Protein AF-A0ABD1A7A5-F1 (afdb_monomer_lite)

Foldseek 3Di:
DPDLLDLVVLLVVLVVCVVVVVLVVSLVSLVVSCPDPSNVPVPSSLVSNLVSCVVVLVLVVSVVSLVSVVVVDVDVVSLVVNLVCLQPNDPPVPDDPVSNVVSNVVSVVSVVVNVVVVVVVVVVVVVVVVD

InterPro domains:
  IPR003107 HAT (Half-A-TPR) repeat [SM00386] (21-55)
  IPR003107 HAT (Half-A-TPR) repeat [SM00386] (57-88)
  IPR011990 Tetratricopeptide-like helical domain superfamily [G3DSA:1.25.40.10] (2-129)
  IPR011990 Tetratricopeptide-like helical domain superfamily [SSF48452] (4-124)
  IPR045075 Pre-mRNA-splicing factor Syf1-like [PTHR11246] (3-115)
  IPR059164 PRP39, C-terminal HAT repeat [PF23241] (45-120)

Structure (mmCIF, N/CA/C/O backbone):
data_AF-A0ABD1A7A5-F1
#
_entry.id   AF-A0ABD1A7A5-F1
#
loop_
_atom_site.group_PDB
_atom_site.id
_atom_site.type_symbol
_atom_site.label_atom_id
_atom_site.label_alt_id
_atom_site.label_comp_id
_atom_site.label_asym_id
_atom_site.label_entity_id
_atom_site.label_seq_id
_atom_site.pdbx_PDB_ins_code
_atom_site.Cartn_x
_atom_site.Cartn_y
_atom_site.Cartn_z
_atom_site.occupancy
_atom_site.B_iso_or_equiv
_atom_site.auth_seq_id
_atom_site.auth_comp_id
_atom_site.auth_asym_id
_atom_site.auth_atom_id
_atom_site.pdbx_PDB_model_num
ATOM 1 N N . MET A 1 1 ? 14.737 19.365 -18.133 1.00 42.44 1 MET A N 1
ATOM 2 C CA . MET A 1 1 ? 14.570 18.027 -18.731 1.00 42.44 1 MET A CA 1
ATOM 3 C C . MET A 1 1 ? 13.866 17.193 -17.676 1.00 42.44 1 MET A C 1
ATOM 5 O O . MET A 1 1 ? 14.416 17.049 -16.593 1.00 42.44 1 MET A O 1
ATOM 9 N N . VAL A 1 2 ? 12.600 16.829 -17.894 1.00 51.66 2 VAL A N 1
ATOM 10 C CA . VAL A 1 2 ? 11.854 15.996 -16.938 1.00 51.66 2 VAL A CA 1
ATOM 11 C C . VAL A 1 2 ? 12.385 14.581 -17.124 1.00 51.66 2 VAL A C 1
ATOM 13 O O . VAL A 1 2 ? 12.182 14.016 -18.190 1.00 51.66 2 VAL A O 1
ATOM 16 N N . SER A 1 3 ? 13.140 14.080 -16.150 1.00 67.25 3 SER A N 1
ATOM 17 C CA . SER A 1 3 ? 13.682 12.717 -16.127 1.00 67.25 3 SER A CA 1
ATOM 18 C C . SER A 1 3 ? 12.635 11.783 -15.518 1.00 67.25 3 SER A C 1
ATOM 20 O O . SER A 1 3 ? 12.455 11.825 -14.295 1.00 67.25 3 SER A O 1
ATOM 22 N N . PRO A 1 4 ? 11.922 10.969 -16.319 1.00 64.00 4 PRO A N 1
ATOM 23 C CA . PRO A 1 4 ? 10.867 10.087 -15.821 1.00 64.00 4 PRO A CA 1
ATOM 24 C C . PRO A 1 4 ? 11.404 9.006 -14.878 1.00 64.00 4 PRO A C 1
ATOM 26 O O . PRO A 1 4 ? 10.639 8.460 -14.096 1.00 64.00 4 PRO A O 1
ATOM 29 N N . GLU A 1 5 ? 12.711 8.732 -14.901 1.00 67.56 5 GLU A N 1
ATOM 30 C CA . GLU A 1 5 ? 13.406 7.831 -13.976 1.00 67.56 5 GLU A CA 1
ATOM 31 C C . GLU A 1 5 ? 13.596 8.372 -12.544 1.00 67.56 5 GLU A C 1
ATOM 33 O O . GLU A 1 5 ? 14.092 7.659 -11.671 1.00 67.56 5 GLU A O 1
ATOM 38 N N . ASN A 1 6 ? 13.238 9.628 -12.259 1.00 76.31 6 ASN A N 1
ATOM 39 C CA . ASN A 1 6 ? 13.486 10.206 -10.940 1.00 76.31 6 ASN A CA 1
ATOM 40 C C . ASN A 1 6 ? 12.358 9.888 -9.941 1.00 76.31 6 ASN A C 1
ATOM 42 O O . ASN A 1 6 ? 11.373 10.622 -9.851 1.00 76.31 6 ASN A O 1
ATOM 46 N N . CYS A 1 7 ? 12.556 8.845 -9.125 1.00 72.00 7 CYS A N 1
ATOM 47 C CA . CYS A 1 7 ? 11.660 8.451 -8.025 1.00 72.00 7 CYS A CA 1
ATOM 48 C C . CYS A 1 7 ? 11.249 9.642 -7.139 1.00 72.00 7 CYS A C 1
ATOM 50 O O . CYS A 1 7 ? 10.089 9.780 -6.763 1.00 72.00 7 CYS A O 1
ATOM 52 N N . TYR A 1 8 ? 12.203 10.525 -6.826 1.00 75.88 8 TYR A N 1
ATOM 53 C CA . TYR A 1 8 ? 11.981 11.664 -5.939 1.00 75.88 8 TYR A CA 1
ATOM 54 C C . TYR A 1 8 ? 11.031 12.699 -6.552 1.00 75.88 8 TYR A C 1
ATOM 56 O O . TYR A 1 8 ? 10.227 13.294 -5.838 1.00 75.88 8 TYR A O 1
ATOM 64 N N . ALA A 1 9 ? 11.086 12.897 -7.873 1.00 80.75 9 ALA A N 1
ATOM 65 C CA . ALA A 1 9 ? 10.190 13.818 -8.564 1.00 80.75 9 ALA A CA 1
ATOM 66 C C . ALA A 1 9 ? 8.737 13.318 -8.532 1.00 80.75 9 ALA A C 1
ATOM 68 O O . ALA A 1 9 ? 7.835 14.103 -8.249 1.00 80.75 9 ALA A O 1
ATOM 69 N N . TRP A 1 10 ? 8.524 12.015 -8.740 1.00 82.00 10 TRP A N 1
ATOM 70 C CA . TRP A 1 10 ? 7.201 11.390 -8.639 1.00 82.00 10 TRP A CA 1
ATOM 71 C C . TRP A 1 10 ? 6.626 11.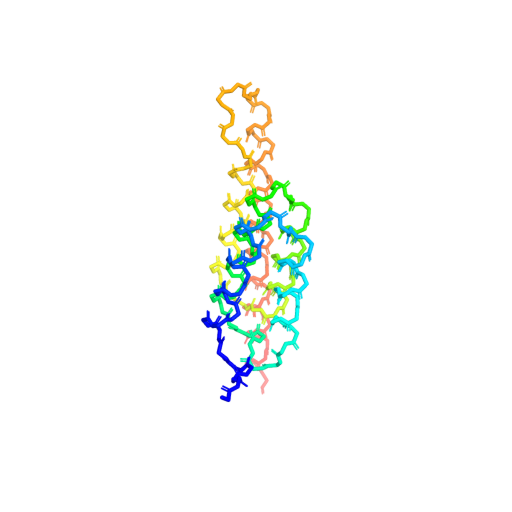484 -7.228 1.00 82.00 10 TRP A C 1
ATOM 73 O O . TRP A 1 10 ? 5.492 11.931 -7.070 1.00 82.00 10 TRP A O 1
ATOM 83 N N . SER A 1 11 ? 7.421 11.162 -6.200 1.00 77.44 11 SER A N 1
ATOM 84 C CA . SER A 1 11 ? 6.993 11.309 -4.803 1.00 77.44 11 SER A CA 1
ATOM 85 C C . SER A 1 11 ? 6.613 12.755 -4.475 1.00 77.44 11 SER A C 1
ATOM 87 O O . SER A 1 11 ? 5.557 12.993 -3.899 1.00 77.44 11 SER A O 1
ATOM 89 N N . LYS A 1 12 ? 7.419 13.742 -4.897 1.00 81.88 12 LYS A N 1
ATOM 90 C CA . LYS A 1 12 ? 7.108 15.162 -4.667 1.00 81.88 12 LYS A CA 1
ATOM 91 C C . LYS A 1 12 ? 5.871 15.639 -5.416 1.00 81.88 12 LYS A C 1
ATOM 93 O O . LYS A 1 12 ? 5.146 16.481 -4.893 1.00 81.88 12 LYS A O 1
ATOM 98 N N . PHE A 1 13 ? 5.626 15.116 -6.612 1.00 79.94 13 PHE A N 1
ATOM 99 C CA . PHE A 1 13 ? 4.439 15.474 -7.375 1.00 79.94 13 PHE A CA 1
ATOM 100 C C . PHE A 1 13 ? 3.168 14.894 -6.744 1.00 79.94 13 PHE A C 1
ATOM 102 O O . PHE A 1 13 ? 2.176 15.604 -6.596 1.00 79.94 13 PHE A O 1
ATOM 109 N N . ALA A 1 14 ? 3.232 13.648 -6.274 1.00 79.06 14 ALA A N 1
ATOM 110 C CA . ALA A 1 14 ? 2.140 13.043 -5.527 1.00 79.06 14 ALA A CA 1
ATOM 111 C C . ALA A 1 14 ? 1.887 13.756 -4.185 1.00 79.06 14 ALA A C 1
ATOM 113 O O . ALA A 1 14 ? 0.738 14.030 -3.855 1.00 79.06 14 ALA A O 1
ATOM 114 N N . ASP A 1 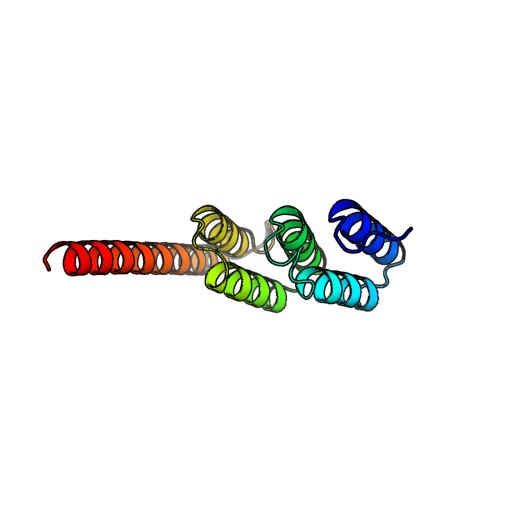15 ? 2.935 14.131 -3.440 1.00 79.00 15 ASP A N 1
ATOM 115 C CA . ASP A 1 15 ? 2.809 14.921 -2.204 1.00 79.00 15 ASP A CA 1
ATOM 116 C C . ASP A 1 15 ? 2.141 16.283 -2.446 1.00 79.00 15 ASP A C 1
ATOM 118 O O . ASP A 1 15 ? 1.342 16.745 -1.629 1.00 79.00 15 ASP A O 1
ATOM 122 N N . PHE A 1 16 ? 2.444 16.925 -3.576 1.00 81.12 16 PHE A N 1
ATOM 123 C CA . PHE A 1 16 ? 1.818 18.187 -3.955 1.00 81.12 16 PHE A CA 1
ATOM 124 C C . PHE A 1 16 ? 0.318 18.017 -4.226 1.00 81.12 16 PHE A C 1
ATOM 126 O O . PHE A 1 16 ? -0.486 18.745 -3.653 1.00 81.12 16 PHE A O 1
ATOM 133 N N . GLU A 1 17 ? -0.081 17.027 -5.021 1.00 80.94 17 GLU A N 1
ATOM 134 C CA . GLU A 1 17 ? -1.502 16.780 -5.324 1.00 80.94 17 GLU A CA 1
ATOM 135 C C . GLU A 1 17 ? -2.269 16.307 -4.072 1.00 80.94 17 GLU A C 1
ATOM 137 O O . GLU A 1 17 ? -3.404 16.725 -3.842 1.00 80.94 17 GLU A O 1
ATOM 142 N N . LYS A 1 18 ? -1.610 15.565 -3.167 1.00 78.25 18 LYS A N 1
ATOM 143 C CA . LYS A 1 18 ? -2.129 15.273 -1.818 1.00 78.25 18 LYS A CA 1
ATOM 144 C C . LYS A 1 18 ? -2.407 16.545 -1.016 1.00 78.25 18 LYS A C 1
ATOM 146 O O . LYS A 1 18 ? -3.441 16.629 -0.361 1.00 78.25 18 LYS A O 1
ATOM 151 N N . SER A 1 19 ? -1.516 17.539 -1.069 1.00 81.56 19 SER A N 1
ATOM 152 C CA . SER A 1 19 ? -1.715 18.821 -0.371 1.00 81.56 19 SER A CA 1
ATOM 153 C C . SER A 1 19 ? -2.893 19.637 -0.919 1.00 81.56 19 SER A C 1
ATOM 155 O O . SER A 1 19 ? -3.440 20.474 -0.206 1.00 81.56 19 SER A O 1
ATOM 157 N N . LEU A 1 20 ? -3.311 19.355 -2.157 1.00 83.81 20 LEU A N 1
ATOM 158 C CA . LEU A 1 20 ? -4.487 19.945 -2.796 1.00 83.81 20 LEU A CA 1
ATOM 159 C C . LEU A 1 20 ? -5.778 19.149 -2.537 1.00 83.81 20 LEU A C 1
ATOM 161 O O . LEU A 1 20 ? -6.821 19.525 -3.057 1.00 83.81 20 LEU A O 1
ATOM 165 N N . ALA A 1 21 ? -5.717 18.072 -1.743 1.00 79.19 21 ALA A N 1
ATOM 166 C CA . ALA A 1 21 ? -6.811 17.121 -1.513 1.00 79.19 21 ALA A CA 1
ATOM 167 C C . ALA A 1 21 ? -7.327 16.419 -2.791 1.00 79.19 21 ALA A C 1
ATOM 169 O O . ALA A 1 21 ? -8.400 15.818 -2.791 1.00 79.19 21 ALA A O 1
ATOM 170 N N . GLU A 1 22 ? -6.533 16.424 -3.863 1.00 84.75 22 GLU A N 1
ATOM 171 C CA . GLU A 1 22 ? -6.848 15.790 -5.144 1.00 84.75 22 GLU A CA 1
ATO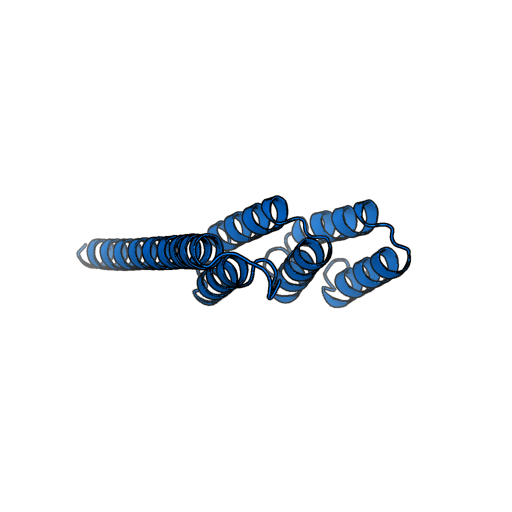M 172 C C . GLU A 1 22 ? -6.390 14.323 -5.146 1.00 84.75 22 GLU A C 1
ATOM 174 O O . GLU A 1 22 ? -5.405 13.922 -5.775 1.00 84.75 22 GLU A O 1
ATOM 179 N N . THR A 1 23 ? -7.105 13.495 -4.387 1.00 84.06 23 THR A N 1
ATOM 180 C CA . THR A 1 23 ? -6.731 12.097 -4.114 1.00 84.06 23 THR A CA 1
ATOM 181 C C . THR A 1 23 ? -6.693 11.234 -5.374 1.00 84.06 23 THR A C 1
ATOM 183 O O . THR A 1 23 ? -5.776 10.434 -5.551 1.00 84.06 23 THR A O 1
ATOM 186 N N . GLU A 1 24 ? -7.641 11.418 -6.295 1.00 85.38 24 GLU A N 1
ATOM 187 C CA . GLU A 1 24 ? -7.686 10.680 -7.562 1.00 85.38 24 GLU A CA 1
ATOM 188 C C . GLU A 1 24 ? -6.498 11.010 -8.469 1.00 85.38 24 GLU A C 1
ATOM 190 O O . GLU A 1 24 ? -5.919 10.112 -9.087 1.00 85.38 24 GLU A O 1
ATOM 195 N N . ARG A 1 25 ? -6.087 12.282 -8.506 1.00 84.69 25 ARG A N 1
ATOM 196 C CA . ARG A 1 25 ? -4.923 12.722 -9.282 1.00 84.69 25 ARG A CA 1
ATOM 197 C C . ARG A 1 25 ? -3.633 12.183 -8.677 1.00 84.69 25 ARG A C 1
ATOM 199 O O . ARG A 1 25 ? -2.802 11.657 -9.414 1.00 84.69 25 ARG A O 1
ATOM 206 N N . ALA A 1 26 ? -3.498 12.218 -7.349 1.00 86.00 26 ALA A N 1
ATOM 207 C CA . ALA A 1 26 ? -2.368 11.605 -6.654 1.00 86.00 26 ALA A CA 1
ATOM 208 C C . ALA A 1 26 ? -2.254 10.096 -6.957 1.00 86.00 26 ALA A C 1
ATOM 210 O O . ALA A 1 26 ? -1.162 9.620 -7.272 1.00 86.00 26 ALA A O 1
ATOM 211 N N . ARG A 1 27 ? -3.374 9.352 -6.964 1.00 88.31 27 ARG A N 1
ATOM 212 C CA . ARG A 1 27 ? -3.392 7.930 -7.370 1.00 88.31 27 ARG A CA 1
ATOM 213 C C . ARG A 1 27 ? -2.938 7.732 -8.807 1.00 88.31 27 ARG A C 1
ATOM 215 O O . ARG A 1 27 ? -2.102 6.872 -9.063 1.00 88.31 27 ARG A O 1
ATOM 222 N N . ALA A 1 28 ? -3.460 8.528 -9.739 1.00 88.19 28 ALA A N 1
ATOM 223 C CA . ALA A 1 28 ? -3.078 8.430 -11.144 1.00 88.19 28 ALA A CA 1
ATOM 224 C C . ALA A 1 28 ? -1.569 8.655 -11.341 1.00 88.19 28 ALA A C 1
ATOM 226 O O . ALA A 1 28 ? -0.945 7.975 -12.153 1.00 88.19 28 ALA A O 1
ATOM 227 N N . ILE A 1 29 ? -0.970 9.563 -10.565 1.00 86.38 29 ILE A N 1
ATOM 228 C CA . ILE A 1 29 ? 0.474 9.826 -10.574 1.00 86.38 29 ILE A CA 1
ATOM 229 C C . ILE A 1 29 ? 1.257 8.625 -10.037 1.00 86.38 29 ILE A C 1
ATOM 231 O O . ILE A 1 29 ? 2.248 8.237 -10.655 1.00 86.38 29 ILE A O 1
ATOM 235 N N . PHE A 1 30 ? 0.819 8.011 -8.933 1.00 86.38 30 PHE A N 1
ATOM 236 C CA . PHE A 1 30 ? 1.461 6.808 -8.399 1.00 86.38 30 PHE A CA 1
ATOM 237 C C . PHE A 1 30 ? 1.359 5.616 -9.355 1.00 86.38 30 PHE A C 1
ATOM 239 O O . PHE A 1 30 ? 2.379 4.987 -9.631 1.00 86.38 30 PHE A O 1
ATOM 246 N N . GLU A 1 31 ? 0.177 5.345 -9.915 1.00 86.56 31 GLU A N 1
ATOM 247 C CA . GLU A 1 31 ? -0.030 4.279 -10.907 1.00 86.56 31 GLU A CA 1
ATOM 248 C C . GLU A 1 31 ? 0.823 4.506 -12.163 1.00 86.56 31 GLU A C 1
ATOM 250 O O . GLU A 1 31 ? 1.482 3.588 -12.659 1.00 86.56 31 GLU A O 1
ATOM 255 N N . LEU A 1 32 ? 0.897 5.751 -12.647 1.00 85.81 32 LEU A N 1
ATOM 256 C CA . LEU A 1 32 ? 1.766 6.097 -13.767 1.00 85.81 32 LEU A CA 1
ATOM 257 C C . LEU A 1 32 ? 3.240 5.864 -13.421 1.00 85.81 32 LEU A C 1
ATOM 259 O O . LEU A 1 32 ? 3.975 5.322 -14.246 1.00 85.81 32 LEU A O 1
ATOM 263 N N . ALA A 1 33 ? 3.663 6.217 -12.209 1.00 83.62 33 ALA A N 1
ATOM 264 C CA . ALA A 1 33 ? 5.036 6.043 -11.763 1.00 83.62 33 ALA A CA 1
ATOM 265 C C . ALA A 1 33 ? 5.425 4.555 -11.648 1.00 83.62 33 ALA A C 1
ATOM 267 O O . ALA A 1 33 ? 6.476 4.175 -12.159 1.00 83.62 33 ALA A O 1
ATOM 268 N N . ILE A 1 34 ? 4.572 3.691 -11.076 1.00 82.69 34 ILE A N 1
ATOM 269 C CA . ILE A 1 34 ? 4.841 2.238 -10.975 1.00 82.69 34 ILE A CA 1
ATOM 270 C C . ILE A 1 34 ? 4.685 1.500 -12.313 1.00 82.69 34 ILE A C 1
ATOM 272 O O . ILE A 1 34 ? 5.173 0.380 -12.467 1.00 82.69 34 ILE A O 1
ATOM 276 N N . SER A 1 35 ? 4.001 2.105 -13.291 1.00 82.69 35 SER A N 1
ATOM 277 C CA . SER A 1 35 ? 3.928 1.576 -14.658 1.00 82.69 35 SER A CA 1
ATOM 278 C C . SER A 1 35 ? 5.228 1.779 -15.446 1.00 82.69 35 SER A C 1
ATOM 280 O O . SER A 1 35 ? 5.433 1.112 -16.461 1.00 82.69 35 SER A O 1
ATOM 282 N N . GLN A 1 36 ? 6.115 2.680 -14.999 1.00 80.50 36 GLN A N 1
ATOM 283 C CA . GLN A 1 36 ? 7.398 2.907 -15.658 1.00 80.50 36 GLN A CA 1
ATOM 284 C C . GLN A 1 36 ? 8.355 1.737 -15.374 1.00 80.50 36 GLN A C 1
ATOM 286 O O . GLN A 1 36 ? 8.683 1.497 -14.212 1.00 80.50 36 GLN A O 1
ATOM 291 N N . PRO A 1 37 ? 8.900 1.053 -16.400 1.00 71.31 37 PRO A N 1
ATOM 292 C CA . PRO A 1 37 ? 9.788 -0.099 -16.203 1.00 71.31 37 PRO A CA 1
ATOM 293 C C . PRO A 1 37 ? 11.051 0.202 -15.380 1.00 71.31 37 PRO A C 1
ATOM 295 O O . PRO A 1 37 ? 11.578 -0.674 -14.705 1.00 71.31 37 PRO A O 1
ATOM 298 N N . SER A 1 38 ? 11.543 1.445 -15.421 1.00 66.38 38 SER A N 1
ATOM 299 C CA . SER A 1 38 ? 12.713 1.896 -14.653 1.00 66.38 38 SER A CA 1
ATOM 300 C C . SER A 1 38 ? 12.423 2.125 -13.166 1.00 66.38 38 SER A C 1
ATOM 302 O O . SER A 1 38 ? 13.354 2.156 -12.363 1.00 66.38 38 SER A O 1
ATOM 304 N N . LEU A 1 39 ? 11.150 2.284 -12.802 1.00 66.00 39 LEU A N 1
ATOM 305 C CA . LEU A 1 39 ? 10.675 2.560 -11.443 1.00 66.00 39 LEU A CA 1
ATOM 306 C C . LEU A 1 39 ? 9.853 1.418 -10.854 1.00 66.00 39 LEU A C 1
ATOM 308 O O . LEU A 1 39 ? 9.493 1.466 -9.681 1.00 66.00 39 LEU A O 1
ATOM 312 N N . ASP A 1 40 ? 9.602 0.382 -11.649 1.00 61.47 40 ASP A N 1
ATOM 313 C CA . ASP A 1 40 ? 8.849 -0.809 -11.277 1.00 61.47 40 ASP A CA 1
ATOM 314 C C . ASP A 1 40 ? 9.360 -1.428 -9.958 1.00 61.47 40 ASP A C 1
ATOM 316 O O . ASP A 1 40 ? 8.584 -1.815 -9.087 1.00 61.47 40 ASP A O 1
ATOM 320 N N . MET A 1 41 ? 10.678 -1.402 -9.740 1.00 64.88 41 MET A N 1
ATOM 321 C CA . MET A 1 41 ? 11.326 -1.938 -8.534 1.00 64.88 41 MET A CA 1
ATOM 322 C C . MET A 1 41 ? 11.735 -0.872 -7.507 1.00 64.88 41 MET A C 1
ATOM 324 O O . MET A 1 41 ? 12.504 -1.156 -6.586 1.00 64.88 41 MET A O 1
ATOM 328 N N . ALA A 1 42 ? 11.261 0.368 -7.640 1.00 75.62 42 ALA A N 1
ATOM 329 C CA . ALA A 1 42 ? 11.586 1.424 -6.690 1.00 75.62 42 ALA A CA 1
ATOM 330 C C . ALA A 1 42 ? 10.818 1.217 -5.372 1.00 75.62 42 ALA A C 1
ATOM 332 O O . ALA A 1 42 ? 9.686 1.676 -5.222 1.00 75.62 42 ALA A O 1
ATOM 333 N N . GLU A 1 43 ? 11.455 0.565 -4.390 1.00 76.06 43 GLU A N 1
ATOM 334 C CA . GLU A 1 43 ? 10.892 0.306 -3.047 1.00 76.06 43 GLU A CA 1
ATOM 335 C C . GLU A 1 43 ? 10.308 1.578 -2.411 1.00 76.06 43 GLU A C 1
ATOM 337 O O . GLU A 1 43 ? 9.242 1.545 -1.799 1.00 76.06 43 GLU A O 1
ATOM 342 N N . LEU A 1 44 ? 10.973 2.721 -2.611 1.00 78.94 44 LEU A N 1
ATOM 343 C CA . LEU A 1 44 ? 10.524 4.018 -2.106 1.00 78.94 44 LEU A CA 1
ATOM 344 C C . LEU A 1 44 ? 9.160 4.436 -2.669 1.00 78.94 44 LEU A C 1
ATOM 346 O O . LEU A 1 44 ? 8.338 4.958 -1.924 1.00 78.94 44 LEU A O 1
ATOM 350 N N . LEU A 1 45 ? 8.914 4.202 -3.959 1.00 83.50 45 LEU A N 1
ATOM 351 C CA . LEU A 1 45 ? 7.683 4.618 -4.625 1.00 83.50 45 LEU A CA 1
ATOM 352 C C . LEU A 1 45 ? 6.501 3.751 -4.185 1.00 83.50 45 LEU A C 1
ATOM 354 O O . LEU A 1 45 ? 5.454 4.282 -3.824 1.00 83.50 45 LEU A O 1
ATOM 358 N N . TRP A 1 46 ? 6.698 2.431 -4.145 1.00 86.69 46 TRP A N 1
ATOM 359 C CA . TRP A 1 46 ? 5.704 1.490 -3.630 1.00 86.69 46 TRP A CA 1
ATOM 360 C C . TRP A 1 46 ? 5.355 1.774 -2.177 1.00 86.69 46 TRP A C 1
ATOM 362 O O . TRP A 1 46 ? 4.178 1.823 -1.830 1.00 86.69 46 TRP A O 1
ATOM 372 N N . LYS A 1 47 ? 6.367 2.031 -1.342 1.00 86.06 47 LYS A N 1
ATOM 373 C CA . LYS A 1 47 ? 6.150 2.419 0.048 1.00 86.06 47 LYS A CA 1
ATOM 374 C C . LYS A 1 47 ? 5.335 3.709 0.145 1.00 86.06 47 LYS A C 1
ATOM 376 O O . LYS A 1 47 ? 4.334 3.726 0.847 1.00 86.06 47 LYS A O 1
ATOM 381 N N . SER A 1 48 ? 5.714 4.762 -0.584 1.00 86.75 48 SER A N 1
ATOM 382 C CA . SER A 1 48 ? 4.952 6.017 -0.593 1.00 86.75 48 SER A CA 1
ATOM 383 C C . SER A 1 48 ? 3.515 5.836 -1.079 1.00 86.75 48 SER A C 1
ATOM 385 O O . SER A 1 48 ? 2.626 6.525 -0.581 1.00 86.75 48 SER A O 1
ATOM 387 N N . TYR A 1 49 ? 3.280 4.925 -2.028 1.00 87.62 49 TYR A N 1
ATOM 388 C CA . TYR A 1 49 ? 1.940 4.662 -2.535 1.00 87.62 49 TYR A CA 1
ATOM 389 C C . TYR A 1 49 ? 1.078 3.901 -1.513 1.00 87.62 49 TYR A C 1
ATOM 391 O O . TYR A 1 49 ? -0.051 4.298 -1.235 1.00 87.62 49 TYR A O 1
ATOM 399 N N . ILE A 1 50 ? 1.638 2.867 -0.885 1.00 89.00 50 ILE A N 1
ATOM 400 C CA . ILE A 1 50 ? 0.996 2.119 0.202 1.00 89.00 50 ILE A CA 1
ATOM 401 C C . ILE A 1 50 ? 0.683 3.053 1.380 1.00 89.00 50 ILE A C 1
ATOM 403 O O . ILE A 1 50 ? -0.461 3.116 1.816 1.00 89.00 50 ILE A O 1
ATOM 407 N N . ASP A 1 51 ? 1.657 3.847 1.838 1.00 87.12 51 ASP A N 1
ATOM 408 C CA . ASP A 1 51 ? 1.468 4.824 2.920 1.00 87.12 51 ASP A CA 1
ATOM 409 C C . ASP A 1 51 ? 0.364 5.844 2.571 1.00 87.12 51 ASP A C 1
ATOM 411 O O . ASP A 1 51 ? -0.383 6.298 3.441 1.00 87.12 51 ASP A O 1
ATOM 415 N N . PHE A 1 52 ? 0.231 6.201 1.288 1.00 87.94 52 PHE A N 1
ATOM 416 C CA . PHE A 1 52 ? -0.844 7.064 0.814 1.00 87.94 52 PHE A CA 1
ATOM 417 C C . PHE A 1 52 ? -2.218 6.389 0.906 1.00 87.94 52 PHE A C 1
ATOM 419 O O . PHE A 1 52 ? -3.106 6.983 1.513 1.00 87.94 52 PHE A O 1
ATOM 426 N N . GLU A 1 53 ? -2.411 5.179 0.377 1.00 89.38 53 GLU A N 1
ATOM 427 C CA . GLU A 1 53 ? -3.717 4.497 0.450 1.00 89.38 53 GLU A CA 1
ATOM 428 C C . GLU A 1 53 ? -4.115 4.188 1.907 1.00 89.38 53 GLU A C 1
ATOM 430 O O . GLU A 1 53 ? -5.276 4.382 2.276 1.00 89.38 53 GLU A O 1
ATOM 435 N N . ILE A 1 54 ? -3.146 3.855 2.774 1.00 87.31 54 ILE A N 1
ATOM 436 C CA . ILE A 1 54 ? -3.361 3.729 4.227 1.00 87.31 54 ILE A CA 1
ATOM 437 C C . ILE A 1 54 ? -3.873 5.050 4.811 1.00 87.31 54 ILE A C 1
ATOM 439 O O . ILE A 1 54 ? -4.861 5.055 5.542 1.00 87.31 54 ILE A O 1
ATOM 443 N N . SER A 1 55 ? -3.251 6.184 4.461 1.00 85.12 55 SER A N 1
ATOM 444 C CA . SER A 1 55 ? -3.682 7.506 4.943 1.00 85.12 55 SER A CA 1
ATOM 445 C C . SER A 1 55 ? -5.075 7.921 4.459 1.00 85.12 55 SER A C 1
ATOM 447 O O . SER A 1 55 ? -5.712 8.759 5.090 1.00 85.12 55 SER A O 1
ATOM 449 N N . GLN A 1 56 ? -5.540 7.358 3.339 1.00 84.31 56 GLN A N 1
ATOM 450 C CA . GLN A 1 56 ? -6.890 7.580 2.816 1.00 84.31 56 GLN A CA 1
ATOM 451 C C . GLN A 1 56 ? -7.929 6.629 3.428 1.00 84.31 56 GLN A C 1
ATOM 453 O O . GLN A 1 56 ? -9.116 6.793 3.166 1.00 84.31 56 GLN A O 1
ATOM 458 N N . GLY A 1 57 ? -7.508 5.643 4.230 1.00 83.44 57 GLY A N 1
ATOM 459 C CA . GLY A 1 57 ? -8.391 4.606 4.774 1.00 83.44 57 GLY A CA 1
ATOM 460 C C . GLY A 1 57 ? -8.804 3.546 3.746 1.00 83.44 57 GLY A C 1
ATOM 461 O O . GLY A 1 57 ? -9.708 2.753 3.999 1.00 83.44 57 GLY A O 1
ATOM 462 N N . GLU A 1 58 ? -8.143 3.496 2.588 1.00 86.06 58 GLU A N 1
ATOM 463 C CA . GLU A 1 58 ? -8.459 2.585 1.486 1.00 86.06 58 GLU A CA 1
ATOM 464 C C . GLU A 1 58 ? -7.759 1.231 1.688 1.00 86.06 58 GLU A C 1
ATOM 466 O O . GLU A 1 58 ? -6.794 0.867 1.002 1.00 86.06 58 GLU A O 1
ATOM 471 N N . LEU A 1 59 ? -8.240 0.466 2.672 1.00 84.38 59 LEU A N 1
ATOM 472 C CA . LEU A 1 59 ? -7.612 -0.795 3.079 1.00 84.38 59 LEU A CA 1
ATOM 473 C C . LEU A 1 59 ? -7.585 -1.829 1.945 1.00 84.38 59 LEU A C 1
ATOM 475 O O . LEU A 1 59 ? -6.570 -2.487 1.726 1.00 84.38 59 LEU A O 1
ATOM 479 N N . GLU A 1 60 ? -8.673 -1.937 1.181 1.00 87.25 60 GLU A N 1
ATOM 480 C CA . GLU A 1 60 ? -8.792 -2.921 0.101 1.00 87.25 60 GLU A CA 1
ATOM 481 C C . GLU A 1 60 ? -7.798 -2.656 -1.036 1.00 87.25 60 GLU A C 1
ATOM 483 O O . GLU A 1 60 ? -7.149 -3.569 -1.551 1.00 87.25 60 GLU A O 1
ATOM 488 N N . ARG A 1 61 ? -7.597 -1.378 -1.378 1.00 87.38 61 ARG A N 1
ATOM 489 C CA . ARG A 1 61 ? -6.580 -0.973 -2.357 1.00 87.38 61 ARG A CA 1
ATOM 490 C C . ARG A 1 61 ? -5.181 -1.279 -1.846 1.00 87.38 61 ARG A C 1
ATOM 492 O O . ARG A 1 61 ? -4.355 -1.793 -2.596 1.00 87.38 61 ARG A O 1
ATOM 499 N N . THR A 1 62 ? -4.939 -1.016 -0.564 1.00 89.75 62 THR A N 1
ATOM 500 C CA . THR A 1 62 ? -3.655 -1.291 0.085 1.00 89.75 62 THR A CA 1
ATOM 501 C C . THR A 1 62 ? -3.297 -2.780 0.016 1.00 89.75 62 THR A C 1
ATOM 503 O O . THR A 1 62 ? -2.173 -3.117 -0.358 1.00 89.75 62 THR A O 1
ATOM 506 N N . ARG A 1 63 ? -4.256 -3.685 0.271 1.00 89.25 63 ARG A N 1
ATOM 507 C CA . ARG A 1 63 ? -4.068 -5.140 0.087 1.00 89.25 63 ARG A CA 1
ATOM 508 C C . ARG A 1 63 ? -3.689 -5.490 -1.347 1.00 89.25 63 ARG A C 1
ATOM 510 O O . ARG A 1 63 ? -2.718 -6.210 -1.570 1.00 89.25 63 ARG A O 1
ATOM 517 N N . GLY A 1 64 ? -4.407 -4.929 -2.321 1.00 90.00 64 GLY A N 1
ATOM 518 C CA . GLY A 1 64 ? -4.105 -5.119 -3.741 1.00 90.00 64 GLY A CA 1
ATOM 519 C C . GLY A 1 64 ? -2.692 -4.660 -4.122 1.00 90.00 64 GLY A C 1
ATOM 520 O O . GLY A 1 64 ? -2.020 -5.323 -4.913 1.00 90.00 64 GLY A O 1
ATOM 521 N N . LEU A 1 65 ? -2.204 -3.562 -3.534 1.00 89.31 65 LEU A N 1
ATOM 522 C CA . LEU A 1 65 ? -0.827 -3.100 -3.726 1.00 89.31 65 LEU A CA 1
ATOM 523 C C . LEU A 1 65 ? 0.197 -4.051 -3.103 1.00 89.31 65 LEU A C 1
ATOM 525 O O . LEU A 1 65 ? 1.207 -4.337 -3.747 1.00 89.31 65 LEU A O 1
ATOM 529 N N . TYR A 1 66 ? -0.062 -4.576 -1.901 1.00 88.75 66 TYR A N 1
ATOM 530 C CA . TYR A 1 66 ? 0.809 -5.574 -1.278 1.00 88.75 66 TYR A CA 1
ATOM 531 C C . TYR A 1 66 ? 0.895 -6.863 -2.100 1.00 88.75 66 TYR A C 1
ATOM 533 O O . TYR A 1 66 ? 2.004 -7.333 -2.336 1.00 88.75 66 TYR A O 1
ATOM 541 N N . GLU A 1 67 ? -0.222 -7.403 -2.594 1.00 88.75 67 GLU A N 1
ATOM 542 C CA . GLU A 1 67 ? -0.214 -8.604 -3.450 1.00 88.75 67 GLU A CA 1
ATOM 543 C C . GLU A 1 67 ? 0.575 -8.355 -4.750 1.00 88.75 67 GLU A C 1
ATOM 545 O O . GLU A 1 67 ? 1.473 -9.127 -5.084 1.00 88.75 67 GLU A O 1
ATOM 550 N N . ARG A 1 68 ? 0.352 -7.217 -5.431 1.00 87.88 68 ARG A N 1
ATOM 551 C CA . ARG A 1 68 ? 1.135 -6.837 -6.629 1.00 87.88 68 ARG A CA 1
ATOM 552 C C . ARG A 1 68 ? 2.633 -6.718 -6.327 1.00 87.88 68 ARG A C 1
ATOM 554 O O . ARG A 1 68 ? 3.460 -7.097 -7.157 1.00 87.88 68 ARG A O 1
ATOM 561 N N . LEU A 1 69 ? 2.992 -6.185 -5.159 1.00 86.56 69 LEU A N 1
ATOM 562 C CA . LEU A 1 69 ? 4.384 -6.041 -4.733 1.00 86.56 69 LEU A CA 1
ATOM 563 C C . LEU A 1 69 ? 5.019 -7.390 -4.352 1.00 86.56 69 LEU A C 1
ATOM 565 O O . LEU A 1 69 ? 6.214 -7.585 -4.578 1.00 86.56 69 LEU A O 1
ATOM 569 N N . LEU A 1 70 ? 4.245 -8.326 -3.800 1.00 85.56 70 LEU A N 1
ATOM 570 C CA . LEU A 1 70 ? 4.688 -9.689 -3.490 1.00 85.56 70 LEU A CA 1
ATOM 571 C C . LEU A 1 70 ? 4.894 -10.539 -4.750 1.00 85.56 70 LEU A C 1
ATOM 573 O O . LEU A 1 70 ? 5.844 -11.316 -4.808 1.00 85.56 70 LEU A O 1
ATOM 577 N N . ASP A 1 71 ? 4.074 -10.345 -5.784 1.00 84.19 71 ASP A N 1
ATOM 578 C CA . ASP A 1 71 ? 4.268 -11.008 -7.080 1.00 84.19 71 ASP A CA 1
ATOM 579 C C . ASP A 1 71 ? 5.552 -10.537 -7.780 1.00 84.19 71 ASP A C 1
ATOM 581 O O . ASP A 1 71 ? 6.231 -11.310 -8.461 1.00 84.19 71 ASP A O 1
ATOM 585 N N . ARG A 1 72 ? 5.911 -9.259 -7.604 1.00 82.00 72 ARG A N 1
ATOM 586 C CA . ARG A 1 72 ? 7.112 -8.662 -8.210 1.00 82.00 72 ARG A CA 1
ATOM 587 C C . ARG A 1 72 ? 8.369 -8.898 -7.380 1.00 82.00 72 ARG A C 1
ATOM 589 O O . ARG A 1 72 ? 9.447 -9.092 -7.941 1.00 82.00 72 ARG A O 1
ATOM 596 N N . THR A 1 73 ? 8.259 -8.890 -6.053 1.00 80.50 73 THR A N 1
ATOM 597 C CA . THR A 1 73 ? 9.410 -8.939 -5.146 1.00 80.50 73 THR A CA 1
ATOM 598 C C . THR A 1 73 ? 9.343 -10.141 -4.213 1.00 80.50 73 THR A C 1
ATOM 600 O O . THR A 1 73 ? 8.327 -10.434 -3.596 1.00 80.50 73 THR A O 1
ATOM 603 N N . LYS A 1 74 ? 10.480 -10.810 -4.014 1.00 77.00 74 LYS A N 1
ATOM 604 C CA . LYS A 1 74 ? 10.590 -11.944 -3.077 1.00 77.00 74 LYS A CA 1
ATOM 605 C C . LYS A 1 74 ? 11.098 -11.523 -1.694 1.00 77.00 74 LYS A C 1
ATOM 607 O O . LYS A 1 74 ? 11.638 -12.341 -0.945 1.00 77.00 74 LYS A O 1
ATOM 612 N N . HIS A 1 75 ? 10.993 -10.237 -1.364 1.00 80.94 75 HIS A N 1
ATOM 613 C CA . HIS A 1 75 ? 11.577 -9.680 -0.151 1.00 80.94 75 HIS A CA 1
ATOM 614 C C . HIS A 1 75 ? 10.683 -9.924 1.067 1.00 80.94 75 HIS A C 1
ATOM 616 O O . HIS A 1 75 ? 9.554 -9.447 1.134 1.00 80.94 75 HIS A O 1
ATOM 622 N N . TYR A 1 76 ? 11.235 -10.583 2.091 1.00 80.56 76 TYR A N 1
ATOM 623 C CA . TYR A 1 76 ? 10.507 -10.896 3.329 1.00 80.56 76 TYR A CA 1
ATOM 624 C C . TYR A 1 76 ? 9.954 -9.646 4.036 1.00 80.56 76 TYR A C 1
ATOM 626 O O . TYR A 1 76 ? 8.943 -9.713 4.729 1.00 80.56 76 TYR A O 1
ATOM 634 N N . LYS A 1 77 ? 10.599 -8.485 3.847 1.00 84.00 77 LYS A N 1
ATOM 635 C CA . LYS A 1 77 ? 10.154 -7.207 4.417 1.00 84.00 77 LYS A CA 1
ATOM 636 C C . LYS A 1 77 ? 8.744 -6.822 3.966 1.00 84.00 77 LYS A C 1
ATOM 638 O O . LYS A 1 77 ? 8.028 -6.208 4.751 1.00 84.00 77 LYS A O 1
ATOM 643 N N . VAL A 1 78 ? 8.345 -7.200 2.750 1.00 86.56 78 VAL A N 1
ATOM 644 C CA . VAL A 1 78 ? 7.005 -6.914 2.222 1.00 86.56 78 VAL A CA 1
ATOM 645 C C . VAL A 1 78 ? 5.955 -7.712 2.989 1.00 86.56 78 VAL A C 1
ATOM 647 O O . VAL A 1 78 ? 4.996 -7.124 3.473 1.00 86.56 78 VAL A O 1
ATOM 650 N N . TRP A 1 79 ? 6.194 -9.007 3.223 1.00 87.62 79 TRP A N 1
ATOM 651 C CA . TRP A 1 79 ? 5.336 -9.849 4.066 1.00 87.62 79 TRP A CA 1
ATOM 652 C C . TRP A 1 79 ? 5.194 -9.297 5.489 1.00 87.62 79 TRP A C 1
ATOM 654 O O . TRP A 1 79 ? 4.089 -9.219 6.018 1.00 87.62 79 TRP A O 1
ATOM 664 N N . VAL A 1 80 ? 6.303 -8.856 6.095 1.00 87.00 80 VAL A N 1
ATOM 665 C CA . VAL A 1 80 ? 6.284 -8.248 7.437 1.00 87.00 80 VAL A CA 1
ATOM 666 C C . VAL A 1 80 ? 5.482 -6.947 7.445 1.00 87.00 80 VAL A C 1
ATOM 668 O O . VAL A 1 80 ? 4.724 -6.707 8.381 1.00 87.00 80 VAL A O 1
ATOM 671 N N . SER A 1 81 ? 5.644 -6.098 6.428 1.00 87.19 81 SER A N 1
ATOM 672 C CA . SER A 1 81 ? 4.877 -4.856 6.322 1.00 87.19 81 SER A CA 1
ATOM 673 C C . SER A 1 81 ? 3.389 -5.127 6.123 1.00 87.19 81 SER A C 1
ATOM 675 O O . SER A 1 81 ? 2.579 -4.448 6.743 1.00 87.19 81 SER A O 1
ATOM 677 N N . TYR A 1 82 ? 3.038 -6.130 5.316 1.00 88.00 82 TYR A N 1
ATOM 678 C CA . TYR A 1 82 ? 1.652 -6.500 5.057 1.00 88.00 82 TYR A CA 1
ATOM 679 C C . TYR A 1 82 ? 0.967 -7.041 6.321 1.00 88.00 82 TYR A C 1
ATOM 681 O O . TYR A 1 82 ? -0.107 -6.581 6.698 1.00 88.00 82 TYR A O 1
ATOM 689 N N . ALA A 1 83 ? 1.635 -7.934 7.056 1.00 87.25 83 ALA A N 1
ATOM 690 C CA . ALA A 1 83 ? 1.114 -8.444 8.322 1.00 87.25 83 ALA A CA 1
ATOM 691 C C . ALA A 1 83 ? 0.961 -7.338 9.382 1.00 87.25 83 ALA A C 1
ATOM 693 O O . ALA A 1 83 ? -0.011 -7.331 10.134 1.00 87.25 83 ALA A O 1
ATOM 694 N N . LYS A 1 84 ? 1.902 -6.383 9.436 1.00 86.12 84 LYS A N 1
ATOM 695 C CA . LYS A 1 84 ? 1.787 -5.209 10.315 1.00 86.12 84 LYS A CA 1
ATOM 696 C C . LYS A 1 84 ? 0.593 -4.340 9.949 1.00 86.12 84 LYS A C 1
ATOM 698 O O . LYS A 1 84 ? -0.097 -3.908 10.859 1.00 86.12 84 LYS A O 1
ATOM 703 N N . PHE A 1 85 ? 0.357 -4.120 8.659 1.00 85.69 85 PHE A N 1
ATOM 704 C CA . PHE A 1 85 ? -0.784 -3.357 8.166 1.00 85.69 85 PHE A CA 1
ATOM 705 C C . PHE A 1 85 ? -2.127 -3.988 8.578 1.00 85.69 85 PHE A C 1
ATOM 707 O O . PHE A 1 85 ? -2.976 -3.282 9.113 1.00 85.69 85 PHE A O 1
ATOM 714 N N . GLU A 1 86 ? -2.299 -5.309 8.428 1.00 84.06 86 GLU A N 1
ATOM 715 C CA . GLU A 1 86 ? -3.519 -5.991 8.908 1.00 84.06 86 GLU A CA 1
ATOM 716 C C . GLU A 1 86 ? -3.667 -5.915 10.434 1.00 84.06 86 GLU A C 1
ATOM 718 O O . GLU A 1 86 ? -4.773 -5.771 10.952 1.00 84.06 86 GLU A O 1
ATOM 723 N N . ALA A 1 87 ? -2.554 -5.981 11.171 1.00 81.00 87 ALA A N 1
ATOM 724 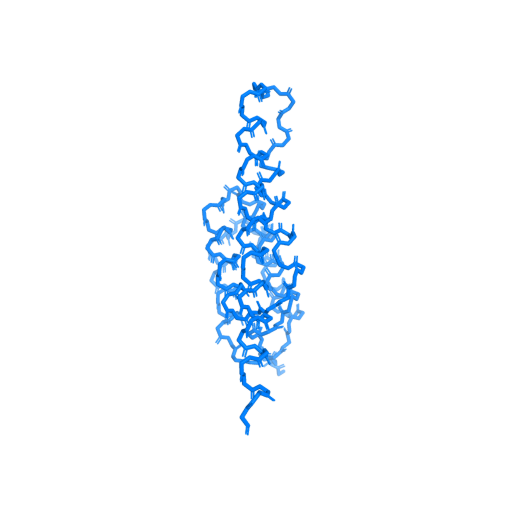C CA . ALA A 1 87 ? -2.572 -5.875 12.626 1.00 81.00 87 ALA A CA 1
ATOM 725 C C . ALA A 1 87 ? -2.875 -4.448 13.121 1.00 81.00 87 ALA A C 1
ATOM 727 O O . ALA A 1 87 ? -3.497 -4.291 14.171 1.00 81.00 87 ALA A O 1
ATOM 728 N N . SER A 1 88 ? -2.445 -3.419 12.383 1.00 73.88 88 SER A N 1
ATOM 729 C CA . SER A 1 88 ? -2.548 -2.003 12.758 1.00 73.88 88 SER A CA 1
ATOM 730 C C . SER A 1 88 ? -3.821 -1.320 12.260 1.00 73.88 88 SER A C 1
ATOM 732 O O . SER A 1 88 ? -3.856 -0.093 12.219 1.00 73.88 88 SER A O 1
ATOM 734 N N . GLY A 1 89 ? -4.825 -2.075 11.805 1.00 62.81 89 GLY A N 1
ATOM 735 C CA . GLY A 1 89 ? -6.044 -1.539 11.201 1.00 62.81 89 GLY A CA 1
ATOM 736 C C . GLY A 1 89 ? -6.866 -0.693 12.172 1.00 62.81 89 GLY A C 1
ATOM 737 O O . GLY A 1 89 ? -7.846 -1.182 12.701 1.00 62.81 89 GLY A O 1
ATOM 738 N N . VAL A 1 90 ? -6.479 0.569 12.350 1.00 55.16 90 VAL A N 1
ATOM 739 C CA . VAL A 1 90 ? -7.078 1.607 13.201 1.00 55.16 90 VAL A CA 1
ATOM 740 C C . VAL A 1 90 ? -6.984 1.281 14.694 1.00 55.16 90 VAL A C 1
ATOM 742 O O . VAL A 1 90 ? -7.710 0.444 15.227 1.00 55.16 90 VAL A O 1
ATOM 745 N N . GLU A 1 91 ? -6.048 1.958 15.360 1.00 49.88 91 GLU A N 1
ATOM 746 C CA . GLU A 1 91 ? -5.945 2.075 16.817 1.00 49.88 91 GLU A CA 1
ATOM 747 C C . GLU A 1 91 ? -7.128 2.907 17.342 1.00 49.88 91 GLU A C 1
ATOM 749 O O . GLU A 1 91 ? -6.948 4.018 17.827 1.00 49.88 91 GLU A O 1
ATOM 754 N N . ASP A 1 92 ? -8.356 2.411 17.201 1.00 52.38 92 ASP A N 1
ATOM 755 C CA . ASP A 1 92 ? -9.449 2.938 18.009 1.00 52.38 92 ASP A CA 1
ATOM 756 C C . ASP A 1 92 ? -9.395 2.187 19.340 1.00 52.38 92 ASP A C 1
ATOM 758 O O . ASP A 1 92 ? -9.602 0.971 19.392 1.0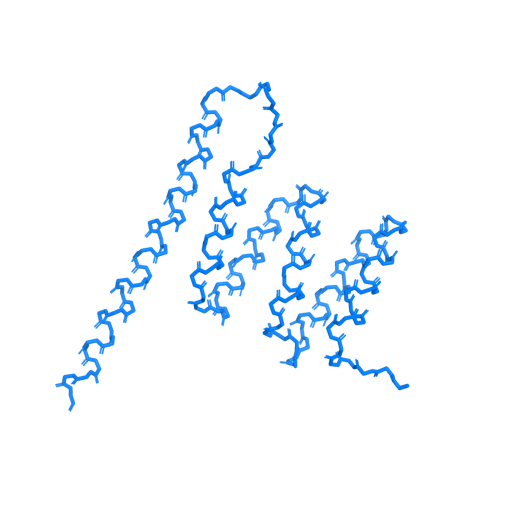0 52.38 92 ASP A O 1
ATOM 762 N N . GLU A 1 93 ? -9.092 2.911 20.417 1.00 55.50 93 GLU A N 1
ATOM 763 C CA . GLU A 1 93 ? -9.042 2.385 21.791 1.00 55.50 93 GLU A CA 1
ATOM 764 C C . GLU A 1 93 ? -10.404 1.824 22.267 1.00 55.50 93 GLU A C 1
ATOM 766 O O . GLU A 1 93 ? -10.468 1.169 23.304 1.00 55.50 93 GLU A O 1
ATOM 771 N N . ASP A 1 94 ? -11.468 2.018 21.479 1.00 58.91 94 ASP A N 1
ATOM 772 C CA . ASP A 1 94 ? -12.843 1.571 21.730 1.00 58.91 94 ASP A CA 1
ATOM 773 C C . ASP A 1 94 ? -13.215 0.238 21.046 1.00 58.91 94 ASP A C 1
ATOM 775 O O . ASP A 1 94 ? -14.385 -0.151 21.035 1.00 58.91 94 ASP A O 1
ATOM 779 N N . GLN A 1 95 ? -12.268 -0.468 20.423 1.00 59.97 95 GLN A N 1
ATOM 780 C CA . GLN A 1 95 ? -12.590 -1.702 19.702 1.00 59.97 95 GLN A CA 1
ATOM 781 C C . GLN A 1 95 ? -12.740 -2.910 20.627 1.00 59.97 95 GLN A C 1
ATOM 783 O O . GLN A 1 95 ? -11.903 -3.174 21.486 1.00 59.97 95 GLN A O 1
ATOM 788 N N . GLU A 1 96 ? -13.809 -3.672 20.395 1.00 64.44 96 GLU A N 1
ATOM 789 C CA . GLU A 1 96 ? -14.094 -4.925 21.092 1.00 64.44 96 GLU A CA 1
ATOM 790 C C . GLU A 1 96 ? -12.937 -5.927 20.928 1.00 64.44 96 GLU A C 1
ATOM 792 O O . GLU A 1 96 ? -12.344 -6.041 19.849 1.00 64.44 96 GLU A O 1
ATOM 797 N N . ASP A 1 97 ? -12.637 -6.682 21.993 1.00 68.81 97 ASP A N 1
ATOM 798 C CA . ASP A 1 97 ? -11.544 -7.669 22.035 1.00 68.81 97 ASP A CA 1
ATOM 799 C C . ASP A 1 97 ? -11.590 -8.653 20.845 1.00 68.81 97 ASP A C 1
ATOM 801 O O . ASP A 1 97 ? -10.546 -9.010 20.289 1.00 68.81 97 ASP A O 1
ATOM 805 N N . ASP A 1 98 ? -12.795 -9.007 20.387 1.00 72.31 98 ASP A N 1
ATOM 806 C CA . ASP A 1 98 ? -13.037 -9.892 19.243 1.00 72.31 98 ASP A CA 1
ATOM 807 C C . ASP A 1 98 ? -12.503 -9.312 17.915 1.00 72.31 98 ASP A C 1
ATOM 809 O O . ASP A 1 98 ? -11.979 -10.041 17.069 1.00 72.31 98 ASP A O 1
ATOM 813 N N . VAL A 1 99 ? -12.573 -7.988 17.723 1.00 69.88 99 VAL A N 1
ATOM 814 C CA . VAL A 1 99 ? -12.057 -7.304 16.520 1.00 69.88 99 VAL A CA 1
ATOM 815 C C . VAL A 1 99 ? -10.529 -7.321 16.518 1.00 69.88 99 VAL A C 1
ATOM 817 O O . VAL A 1 99 ? -9.893 -7.554 15.485 1.00 69.88 99 VAL A O 1
ATOM 820 N N . ILE A 1 100 ? -9.925 -7.120 17.690 1.00 70.56 100 ILE A N 1
ATOM 821 C CA . ILE A 1 100 ? -8.473 -7.168 17.872 1.00 70.56 100 ILE A CA 1
ATOM 822 C C . ILE A 1 100 ? -7.954 -8.590 17.630 1.00 70.56 100 ILE A C 1
ATOM 824 O O . ILE A 1 100 ? -6.910 -8.763 16.991 1.00 70.56 100 ILE A O 1
ATOM 828 N N . GLU A 1 101 ? -8.656 -9.611 18.126 1.00 76.88 101 GLU A N 1
ATOM 829 C CA . GLU A 1 101 ? -8.301 -11.013 17.901 1.00 76.88 101 GLU A CA 1
ATOM 830 C C . GLU A 1 101 ? -8.430 -11.397 16.422 1.00 76.88 101 GLU A C 1
ATOM 832 O O . GLU A 1 101 ? -7.471 -11.919 15.848 1.00 76.88 101 GLU A O 1
ATOM 837 N N . HIS A 1 102 ? -9.524 -11.011 15.759 1.00 78.19 102 HIS A N 1
ATOM 838 C CA . HIS A 1 102 ? -9.712 -11.256 14.329 1.00 78.19 102 HIS A CA 1
ATOM 839 C C . HIS A 1 102 ? -8.590 -10.646 13.472 1.00 78.19 102 HIS A C 1
ATOM 841 O O . HIS A 1 102 ? -8.043 -11.305 12.586 1.00 78.19 102 HIS A O 1
ATOM 847 N N . ARG A 1 103 ? -8.164 -9.409 13.763 1.00 71.88 103 ARG A N 1
ATOM 848 C CA . ARG A 1 103 ? -7.043 -8.779 13.040 1.00 71.88 103 ARG A CA 1
ATOM 849 C C . ARG A 1 103 ? -5.704 -9.467 13.296 1.00 71.88 103 ARG A C 1
ATOM 851 O O . ARG A 1 103 ? -4.889 -9.593 12.379 1.00 71.88 103 ARG A O 1
ATOM 858 N N . LYS A 1 104 ? -5.467 -9.957 14.518 1.00 77.88 104 LYS A N 1
ATOM 859 C CA . LYS A 1 104 ? -4.283 -10.778 14.825 1.00 77.88 104 LYS A CA 1
ATOM 860 C C . LYS A 1 104 ? -4.298 -12.084 14.037 1.00 77.88 104 LYS A C 1
ATOM 862 O O . LYS A 1 104 ? -3.239 -12.504 13.571 1.00 77.88 104 LYS A O 1
ATOM 867 N N . ASP A 1 105 ? -5.461 -12.694 13.849 1.00 81.81 105 ASP A N 1
ATOM 868 C CA . ASP A 1 105 ? -5.604 -13.905 13.040 1.00 81.81 105 ASP A CA 1
ATOM 869 C C . ASP A 1 105 ? -5.347 -13.644 11.554 1.00 81.81 105 ASP A C 1
ATOM 871 O O . ASP A 1 105 ? -4.622 -14.415 10.923 1.00 81.81 105 ASP A O 1
ATOM 875 N N . CYS A 1 106 ? -5.809 -12.515 11.010 1.00 82.44 106 CYS A N 1
ATOM 876 C CA . CYS A 1 106 ? -5.455 -12.089 9.652 1.00 82.44 106 CYS A CA 1
ATOM 877 C C . CYS A 1 106 ? -3.937 -11.901 9.486 1.00 82.44 106 CYS A C 1
ATOM 879 O O . CYS A 1 106 ? -3.341 -12.407 8.532 1.00 82.44 106 CYS A O 1
ATOM 881 N N . ALA A 1 107 ? -3.277 -11.244 10.445 1.00 82.50 107 ALA A N 1
ATOM 882 C CA . ALA A 1 107 ? -1.824 -11.086 10.425 1.00 82.50 107 ALA A CA 1
ATOM 883 C C . ALA A 1 107 ? -1.089 -12.438 10.522 1.00 82.50 107 ALA A C 1
ATOM 885 O O . ALA A 1 107 ? -0.106 -12.659 9.809 1.00 82.50 107 ALA A O 1
ATOM 886 N N . ARG A 1 108 ? -1.572 -13.367 11.361 1.00 84.38 108 ARG A N 1
ATOM 887 C CA . ARG A 1 108 ? -1.042 -14.741 11.457 1.00 84.38 108 ARG A CA 1
ATOM 888 C C . ARG A 1 108 ? -1.185 -15.488 10.135 1.00 84.38 108 ARG A C 1
ATOM 890 O O . ARG A 1 108 ? -0.207 -16.072 9.680 1.00 84.38 108 ARG A O 1
ATOM 897 N N . ALA A 1 109 ? -2.339 -15.392 9.479 1.00 88.38 109 ALA A N 1
ATOM 898 C CA . ALA A 1 109 ? -2.571 -16.023 8.184 1.00 88.38 109 ALA A CA 1
ATOM 899 C C . ALA A 1 109 ? -1.576 -15.536 7.113 1.00 88.38 109 ALA A C 1
ATOM 901 O O . ALA A 1 109 ? -1.077 -16.338 6.321 1.00 88.38 109 ALA A O 1
ATOM 902 N N . ILE A 1 110 ? -1.218 -14.245 7.118 1.00 86.88 110 ILE A N 1
ATOM 903 C CA . ILE A 1 110 ? -0.179 -13.703 6.226 1.00 86.88 110 ILE A CA 1
ATOM 904 C C . ILE A 1 110 ? 1.192 -14.309 6.546 1.00 86.88 110 ILE A C 1
ATOM 906 O O . ILE A 1 110 ? 1.915 -14.700 5.627 1.00 86.88 110 ILE A O 1
ATOM 910 N N . PHE A 1 111 ? 1.560 -14.415 7.826 1.00 85.62 111 PHE A N 1
ATOM 911 C CA . PHE A 1 111 ? 2.822 -15.047 8.224 1.00 85.62 111 PHE A CA 1
ATOM 912 C C . PHE A 1 111 ? 2.882 -16.526 7.844 1.00 85.62 111 PHE A C 1
ATOM 914 O O . PHE A 1 111 ? 3.917 -16.985 7.357 1.00 85.62 111 PHE A O 1
ATOM 921 N N . ASP A 1 112 ? 1.787 -17.260 8.016 1.00 86.69 112 ASP A N 1
ATOM 922 C CA . ASP A 1 112 ? 1.703 -18.662 7.622 1.00 86.69 112 ASP A CA 1
ATOM 923 C C . ASP A 1 112 ? 1.848 -18.815 6.107 1.00 86.69 112 ASP A C 1
ATOM 925 O O . ASP A 1 112 ? 2.648 -19.638 5.657 1.00 86.69 112 ASP A O 1
ATOM 929 N N . ARG A 1 113 ? 1.187 -17.955 5.319 1.00 88.50 113 ARG A N 1
ATOM 930 C CA . ARG A 1 113 ? 1.334 -17.907 3.855 1.00 88.50 113 ARG A CA 1
ATOM 931 C C . ARG A 1 113 ? 2.767 -17.577 3.427 1.00 88.50 113 ARG A C 1
ATOM 933 O O . ARG A 1 113 ? 3.295 -18.198 2.502 1.00 88.50 113 ARG A O 1
ATOM 940 N N . ALA A 1 114 ? 3.425 -16.642 4.112 1.00 86.62 114 ALA A N 1
ATOM 941 C CA . ALA A 1 114 ? 4.833 -16.335 3.870 1.00 86.62 114 ALA A CA 1
ATOM 942 C C . ALA A 1 114 ? 5.722 -17.557 4.164 1.00 86.62 114 ALA A C 1
ATOM 944 O O . ALA A 1 114 ? 6.613 -17.895 3.386 1.00 86.62 114 ALA A O 1
ATOM 945 N N . ASN A 1 115 ? 5.460 -18.255 5.270 1.00 85.44 115 ASN A N 1
ATOM 946 C CA . ASN A 1 115 ? 6.224 -19.425 5.687 1.00 85.44 115 ASN A CA 1
ATOM 947 C C . ASN A 1 115 ? 6.048 -20.600 4.713 1.00 85.44 115 ASN A C 1
ATOM 949 O O . ASN A 1 115 ? 7.026 -21.266 4.379 1.00 85.44 115 ASN A O 1
ATOM 953 N N . THR A 1 116 ? 4.830 -20.847 4.217 1.00 87.81 116 THR A N 1
ATOM 954 C CA . THR A 1 116 ? 4.596 -21.854 3.170 1.00 87.81 116 THR A CA 1
ATOM 955 C C . THR A 1 116 ? 5.317 -21.484 1.879 1.00 87.81 116 THR A C 1
ATOM 957 O O . THR A 1 116 ? 6.014 -22.324 1.322 1.00 87.81 116 THR A O 1
ATOM 960 N N . TYR A 1 117 ? 5.253 -20.214 1.464 1.00 86.19 117 TYR A N 1
ATOM 961 C CA . TYR A 1 117 ? 5.938 -19.734 0.263 1.00 86.19 117 TYR A CA 1
ATOM 962 C C . TYR A 1 117 ? 7.455 -19.977 0.315 1.00 86.19 117 TYR A C 1
ATOM 964 O O . TYR A 1 117 ? 8.032 -20.498 -0.639 1.00 86.19 117 TYR A O 1
ATOM 972 N N . TYR A 1 118 ? 8.110 -19.654 1.436 1.00 83.50 118 TYR A N 1
ATOM 973 C CA . TYR A 1 118 ? 9.552 -19.882 1.579 1.00 83.50 118 TYR A CA 1
ATOM 974 C C . TYR A 1 118 ? 9.913 -21.367 1.716 1.00 83.50 118 TYR A C 1
ATOM 976 O O . TYR A 1 118 ? 10.912 -21.796 1.144 1.00 83.50 118 TYR A O 1
ATOM 984 N N . LYS A 1 119 ? 9.090 -22.176 2.394 1.00 84.81 119 LYS A N 1
ATOM 985 C CA . LYS A 1 119 ? 9.295 -23.634 2.469 1.00 84.81 119 LYS A CA 1
ATOM 986 C C . LYS A 1 119 ? 9.202 -24.306 1.101 1.00 84.81 119 LYS A C 1
ATOM 988 O O . LYS A 1 119 ? 9.998 -25.198 0.807 1.00 84.81 119 LYS A O 1
ATOM 993 N N . ASP A 1 120 ? 8.248 -23.887 0.277 1.00 84.31 120 ASP A N 1
ATOM 994 C CA . ASP A 1 120 ? 8.086 -24.410 -1.079 1.00 84.31 120 ASP A CA 1
ATOM 995 C C . ASP A 1 120 ? 9.229 -23.939 -1.987 1.00 84.31 120 ASP A C 1
ATOM 997 O O . ASP A 1 120 ? 9.768 -24.729 -2.763 1.00 84.31 120 ASP A O 1
ATOM 1001 N N . TYR A 1 121 ? 9.672 -22.686 -1.834 1.00 80.25 121 TYR A N 1
ATOM 1002 C CA . TYR A 1 121 ? 10.851 -22.168 -2.527 1.00 80.25 121 TYR A CA 1
ATOM 1003 C C . TYR A 1 121 ? 12.119 -22.971 -2.198 1.00 80.25 121 TYR A C 1
ATOM 1005 O O . TYR A 1 121 ? 12.852 -23.359 -3.108 1.00 80.25 121 TYR A O 1
ATOM 1013 N N . ASP A 1 122 ? 12.356 -23.267 -0.918 1.00 82.19 122 ASP A N 1
ATOM 1014 C CA . ASP A 1 122 ? 13.505 -24.064 -0.481 1.00 82.19 122 ASP A CA 1
ATOM 1015 C C . ASP A 1 122 ? 13.433 -25.504 -1.007 1.00 82.19 122 ASP A C 1
ATOM 1017 O O . ASP A 1 122 ? 14.451 -26.055 -1.431 1.00 82.19 122 ASP A O 1
ATOM 1021 N N . ARG A 1 123 ? 12.235 -26.104 -1.059 1.00 80.38 123 ARG A N 1
ATOM 1022 C CA . ARG A 1 123 ? 12.028 -27.448 -1.623 1.00 80.38 123 ARG A CA 1
ATOM 1023 C C . ARG A 1 123 ? 12.385 -27.505 -3.111 1.00 80.38 123 ARG A C 1
ATOM 1025 O O . ARG A 1 123 ? 13.161 -28.367 -3.516 1.00 80.38 123 ARG A O 1
ATOM 1032 N N . LEU A 1 124 ? 11.900 -26.545 -3.899 1.00 77.81 124 LEU A N 1
ATOM 1033 C CA . LEU A 1 124 ? 12.194 -26.443 -5.336 1.00 77.81 124 LEU A CA 1
ATOM 1034 C C . LEU A 1 124 ? 13.692 -26.195 -5.611 1.00 77.81 124 LEU A C 1
ATOM 1036 O O . LEU A 1 124 ? 14.257 -26.701 -6.582 1.00 77.81 124 LEU A O 1
ATOM 1040 N N . GLN A 1 125 ? 14.369 -25.439 -4.742 1.00 72.19 125 GLN A N 1
ATOM 1041 C CA . GLN A 1 125 ? 15.819 -25.215 -4.824 1.00 72.19 125 GLN A CA 1
ATOM 1042 C C . GLN A 1 125 ? 16.647 -26.469 -4.498 1.00 72.19 125 GLN A C 1
ATOM 1044 O O . GLN A 1 125 ? 17.779 -26.585 -4.970 1.00 72.19 125 GLN A O 1
ATOM 1049 N N . MET A 1 126 ? 16.120 -27.397 -3.694 1.00 70.00 126 MET A N 1
ATOM 1050 C CA . MET A 1 126 ? 16.775 -28.681 -3.422 1.00 70.00 126 MET A CA 1
ATOM 1051 C C . MET A 1 126 ? 16.597 -29.678 -4.574 1.00 70.00 126 MET A C 1
ATOM 1053 O O . MET A 1 126 ? 17.550 -30.375 -4.907 1.00 70.00 126 MET A O 1
ATOM 1057 N N . GLU A 1 127 ? 15.425 -29.707 -5.215 1.00 72.62 127 GLU A N 1
ATOM 1058 C CA . GLU A 1 127 ? 15.144 -30.590 -6.360 1.00 72.62 127 GLU A CA 1
ATOM 1059 C C . GLU A 1 127 ? 16.005 -30.233 -7.582 1.00 72.62 127 GLU A C 1
ATOM 1061 O O . GLU A 1 127 ? 16.638 -31.101 -8.171 1.00 72.62 127 GLU A O 1
ATOM 1066 N N . THR A 1 128 ? 16.137 -28.942 -7.897 1.00 71.25 128 THR A N 1
ATOM 1067 C CA . THR A 1 128 ? 16.938 -28.457 -9.042 1.00 71.25 128 THR A CA 1
ATOM 1068 C C . THR A 1 128 ? 18.455 -28.618 -8.894 1.00 71.25 128 THR A C 1
ATOM 1070 O O . THR A 1 128 ? 19.178 -28.454 -9.871 1.00 71.25 128 THR A O 1
ATOM 1073 N N . LYS A 1 129 ? 18.960 -28.912 -7.689 1.00 60.41 129 LYS A N 1
ATOM 1074 C CA . LYS A 1 129 ? 20.391 -29.167 -7.427 1.00 60.41 129 LYS A CA 1
ATOM 1075 C C . LYS A 1 129 ? 20.757 -30.653 -7.414 1.00 60.41 129 LYS A C 1
ATOM 1077 O O . LYS A 1 129 ? 21.932 -30.967 -7.234 1.00 60.41 129 LYS A O 1
ATOM 1082 N N . SER A 1 130 ? 19.771 -31.543 -7.530 1.00 56.09 130 SER A N 1
ATOM 1083 C CA . SER A 1 130 ? 19.981 -32.993 -7.502 1.00 56.09 130 SER A CA 1
ATOM 1084 C C . SER A 1 130 ? 20.105 -33.633 -8.896 1.00 56.09 130 SER A C 1
ATOM 1086 O O . SER A 1 130 ? 20.353 -34.838 -8.953 1.00 56.09 130 SER A O 1
ATOM 1088 N N . ASP A 1 131 ? 19.974 -32.846 -9.968 1.00 48.66 131 ASP A N 1
ATOM 1089 C CA . ASP A 1 131 ? 20.206 -33.221 -11.375 1.00 48.66 131 ASP A CA 1
ATOM 1090 C C . ASP A 1 131 ? 21.512 -32.598 -11.904 1.00 48.66 131 ASP A C 1
ATOM 1092 O O . ASP A 1 131 ? 22.207 -33.263 -12.708 1.00 48.66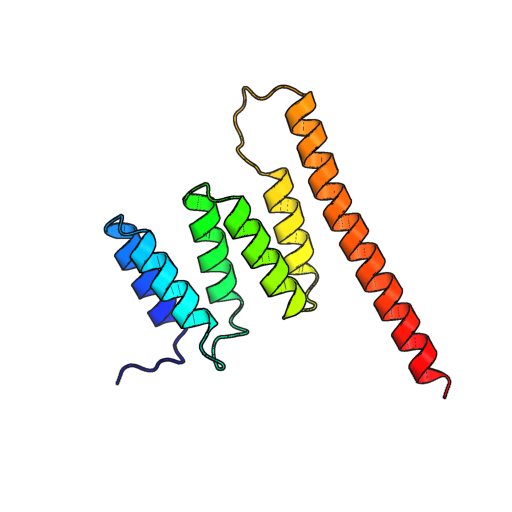 131 ASP A O 1
#

Secondary structure (DSSP, 8-state):
---TT-HHHHHHHHHHHHHTT-HHHHHHHHHHHHHSTTTTT-HHHHHHHHHHHHHTT-HHHHHHHHHHHHHH---HHHHHHHHHHHHTS---TT--HHHHHHHHHHHHHHHHHHHHHHHHHHHHHHHTT--

Radius of gyration: 17.8 Å; chains: 1; bounding box: 34×53×41 Å

Sequence (131 aa):
MVSPENCYAWSKFADFEKSLAETERARAIFELAISQPSLDMAELLWKSYIDFEISQGELERTRGLYERLLDRTKHYKVWVSYAKFEASGVEDEDQEDDVIEHRKDCARAIFDRANTYYKDYDRLQMETKSD

pLDDT: mean 79.01, std 10.23, range [42.44, 90.0]

Organism: NCBI:txid228776